Protein AF-A0A7J4L8A9-F1 (afdb_monomer_lite)

Radius of gyration: 16.55 Å; chains: 1; bounding box: 39×21×47 Å

Foldseek 3Di:
DVLVVQLVVLVVVLVVLVVVVVVLVVVVVVDPDPLCPLVVLLVVLSVLVNVLSVVSNCVSVVNDPDCPSNVVSVVSSVVSNVVSVVSVVVVVVVVVD

Structure (mmCIF, N/CA/C/O backbone):
data_AF-A0A7J4L8A9-F1
#
_entry.id   AF-A0A7J4L8A9-F1
#
loop_
_atom_site.group_PDB
_atom_site.id
_atom_site.type_symbol
_atom_site.label_atom_id
_atom_site.label_alt_id
_atom_site.label_comp_id
_atom_site.label_asym_id
_atom_site.label_entity_id
_atom_site.label_seq_id
_atom_site.pdbx_PDB_ins_code
_atom_site.Cartn_x
_atom_site.Cartn_y
_atom_site.Cartn_z
_atom_site.occupancy
_atom_site.B_iso_or_equiv
_atom_site.auth_seq_id
_atom_site.auth_comp_id
_atom_site.auth_asym_id
_atom_site.auth_atom_id
_atom_site.pdbx_PDB_model_num
ATOM 1 N N . MET A 1 1 ? 7.464 8.434 -24.168 1.00 62.56 1 MET A N 1
ATOM 2 C CA . MET A 1 1 ? 7.226 9.656 -23.357 1.00 62.56 1 MET A CA 1
ATOM 3 C C . MET A 1 1 ? 6.190 9.391 -22.270 1.00 62.56 1 MET A C 1
ATOM 5 O O . MET A 1 1 ? 6.475 9.695 -21.123 1.00 62.56 1 MET A O 1
ATOM 9 N N . VAL A 1 2 ? 5.052 8.765 -22.604 1.00 78.19 2 VAL A N 1
ATOM 10 C CA . VAL A 1 2 ? 4.037 8.337 -21.621 1.00 78.19 2 VAL A CA 1
ATOM 11 C C . VAL A 1 2 ? 4.635 7.416 -20.551 1.00 78.19 2 VAL A C 1
ATOM 13 O O . VAL A 1 2 ? 4.515 7.728 -19.376 1.00 78.19 2 VAL A O 1
ATOM 16 N N . ASP A 1 3 ? 5.397 6.389 -20.941 1.00 76.75 3 ASP A N 1
ATOM 17 C CA . ASP A 1 3 ? 5.984 5.429 -19.985 1.00 76.75 3 ASP A CA 1
ATOM 18 C C . ASP A 1 3 ? 6.965 6.070 -18.992 1.00 76.75 3 ASP A C 1
ATOM 20 O O . ASP A 1 3 ? 7.023 5.692 -17.827 1.00 76.75 3 ASP A O 1
ATOM 24 N N . PHE A 1 4 ? 7.703 7.095 -19.431 1.00 77.19 4 PHE A N 1
ATOM 25 C CA . PHE A 1 4 ? 8.605 7.851 -18.561 1.00 77.19 4 PHE A CA 1
ATOM 26 C C . PHE A 1 4 ? 7.825 8.658 -17.517 1.00 77.19 4 PHE A C 1
ATOM 28 O O . PHE A 1 4 ? 8.165 8.623 -16.338 1.00 77.19 4 PHE A O 1
ATOM 35 N N . ILE A 1 5 ? 6.752 9.344 -17.929 1.00 84.75 5 ILE A N 1
ATOM 36 C CA . ILE A 1 5 ? 5.873 10.076 -17.005 1.00 84.75 5 ILE A CA 1
ATOM 37 C C . ILE A 1 5 ? 5.214 9.098 -16.023 1.00 84.75 5 ILE A C 1
ATOM 39 O O . ILE A 1 5 ? 5.194 9.369 -14.826 1.00 84.75 5 ILE A O 1
ATOM 43 N N . THR A 1 6 ? 4.742 7.943 -16.500 1.00 81.94 6 THR A N 1
ATOM 44 C CA . THR A 1 6 ? 4.177 6.885 -15.651 1.00 81.94 6 THR A CA 1
ATOM 45 C C . THR A 1 6 ? 5.190 6.376 -14.626 1.00 81.94 6 THR A C 1
ATOM 47 O O . THR A 1 6 ? 4.854 6.278 -13.447 1.00 81.94 6 THR A O 1
ATOM 50 N N . GLY A 1 7 ? 6.437 6.130 -15.037 1.00 78.38 7 GLY A N 1
ATOM 51 C CA . GLY A 1 7 ? 7.508 5.728 -14.125 1.00 78.38 7 GLY A CA 1
ATOM 52 C C . GLY A 1 7 ? 7.825 6.793 -13.070 1.00 78.38 7 GLY A C 1
ATOM 53 O O . GLY A 1 7 ? 7.971 6.471 -11.892 1.00 78.38 7 GLY A O 1
ATOM 54 N N . VAL A 1 8 ? 7.867 8.074 -13.453 1.00 85.12 8 VAL A N 1
ATOM 55 C CA . VAL A 1 8 ? 8.077 9.190 -12.511 1.00 85.12 8 VAL A CA 1
ATOM 56 C C . VAL A 1 8 ? 6.920 9.306 -11.512 1.00 85.12 8 VAL A C 1
ATOM 58 O O . VAL A 1 8 ? 7.165 9.483 -10.318 1.00 85.12 8 VAL A O 1
ATOM 61 N N . ILE A 1 9 ? 5.672 9.159 -11.970 1.00 86.25 9 ILE A N 1
ATOM 62 C CA . ILE A 1 9 ? 4.485 9.168 -11.101 1.00 86.25 9 ILE A CA 1
ATOM 63 C C . ILE A 1 9 ? 4.525 7.999 -10.110 1.00 86.25 9 ILE A C 1
ATOM 65 O O . ILE A 1 9 ? 4.257 8.209 -8.932 1.00 86.25 9 ILE A O 1
ATOM 69 N N . GLN A 1 10 ? 4.914 6.797 -10.540 1.00 81.00 10 GLN A N 1
ATOM 70 C CA . GLN A 1 10 ? 5.055 5.642 -9.643 1.00 81.00 10 GLN A CA 1
ATOM 71 C C . GLN A 1 10 ? 6.132 5.854 -8.578 1.00 81.00 10 GLN A C 1
ATOM 73 O O . GLN A 1 10 ? 5.917 5.552 -7.408 1.00 81.00 10 GLN A O 1
ATOM 78 N N . ILE A 1 11 ? 7.278 6.438 -8.939 1.00 82.94 11 ILE A N 1
ATOM 79 C CA . ILE A 1 11 ? 8.307 6.782 -7.946 1.00 82.94 11 ILE A CA 1
ATOM 80 C C . ILE A 1 11 ? 7.759 7.807 -6.942 1.00 82.94 11 ILE A C 1
ATOM 82 O O . ILE A 1 11 ? 7.969 7.660 -5.737 1.00 82.94 11 ILE A O 1
ATOM 86 N N . ALA A 1 12 ? 7.029 8.823 -7.410 1.00 88.12 12 ALA A N 1
ATOM 87 C CA . ALA A 1 12 ? 6.400 9.805 -6.530 1.00 88.12 12 ALA A CA 1
ATOM 88 C C . ALA A 1 12 ? 5.360 9.157 -5.597 1.00 88.12 12 ALA A C 1
ATOM 90 O O . ALA A 1 12 ? 5.364 9.430 -4.395 1.00 88.12 12 ALA A O 1
ATOM 91 N N . ASN A 1 13 ? 4.523 8.258 -6.119 1.00 85.44 13 ASN A N 1
ATOM 92 C CA . ASN A 1 13 ? 3.552 7.499 -5.334 1.00 85.44 13 ASN A CA 1
ATOM 93 C C . ASN A 1 13 ? 4.229 6.626 -4.278 1.00 85.44 13 ASN A C 1
ATOM 95 O O . ASN A 1 13 ? 3.783 6.615 -3.132 1.00 85.44 13 ASN A O 1
ATOM 99 N N . LEU A 1 14 ? 5.333 5.957 -4.618 1.00 82.69 14 LEU A N 1
ATOM 100 C CA . LEU A 1 14 ? 6.110 5.165 -3.668 1.00 82.69 14 LEU A CA 1
ATOM 101 C C . LEU A 1 14 ? 6.625 6.031 -2.509 1.00 82.69 14 LEU A C 1
ATOM 103 O O . LEU A 1 14 ? 6.492 5.652 -1.344 1.00 82.69 14 LEU A O 1
ATOM 107 N N . VAL A 1 15 ? 7.162 7.218 -2.805 1.00 86.94 15 VAL A N 1
ATOM 108 C CA . VAL A 1 15 ? 7.612 8.170 -1.775 1.00 86.94 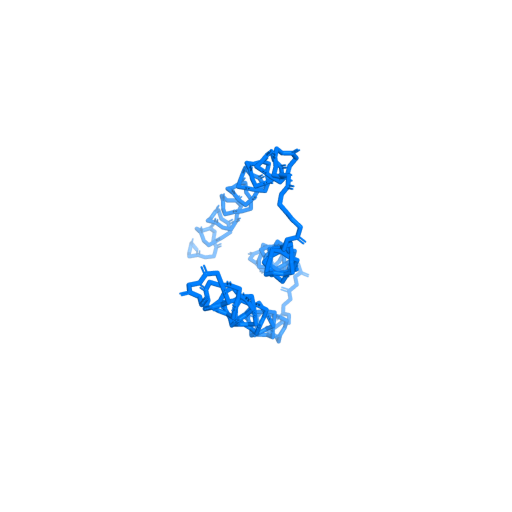15 VAL A CA 1
ATOM 109 C C . VAL A 1 15 ? 6.443 8.619 -0.894 1.00 86.94 15 VAL A C 1
ATOM 111 O O . VAL A 1 15 ? 6.552 8.589 0.334 1.00 86.94 15 VAL A O 1
ATOM 114 N N . LEU A 1 16 ? 5.307 8.989 -1.494 1.00 86.12 16 LEU A N 1
ATOM 115 C CA . LEU A 1 16 ? 4.103 9.376 -0.752 1.00 86.12 16 LEU A CA 1
ATOM 116 C C . LEU A 1 16 ? 3.580 8.236 0.129 1.00 86.12 16 LEU A C 1
ATOM 118 O O . LEU A 1 16 ? 3.189 8.481 1.270 1.00 86.12 16 LEU A O 1
ATOM 122 N N . ALA A 1 17 ? 3.621 6.995 -0.357 1.00 84.19 17 ALA A N 1
ATOM 123 C CA . ALA A 1 17 ? 3.214 5.813 0.392 1.00 84.19 17 ALA A CA 1
ATOM 124 C C . ALA A 1 17 ? 4.104 5.581 1.621 1.00 84.19 17 ALA A C 1
ATOM 126 O O . ALA A 1 17 ? 3.592 5.270 2.698 1.00 84.19 17 ALA A O 1
ATOM 127 N N . VAL A 1 18 ? 5.420 5.795 1.500 1.00 85.25 18 VAL A N 1
ATOM 128 C CA . VAL A 1 18 ? 6.350 5.727 2.640 1.00 85.25 18 VAL A CA 1
ATOM 129 C C . VAL A 1 18 ? 6.011 6.794 3.681 1.00 85.25 18 VAL A C 1
ATOM 131 O O . VAL A 1 18 ? 5.882 6.474 4.864 1.00 85.25 18 VAL A O 1
ATOM 134 N N . VAL A 1 19 ? 5.806 8.047 3.260 1.00 89.00 19 VAL A N 1
ATOM 135 C CA . VAL A 1 19 ? 5.430 9.142 4.173 1.00 89.00 19 VAL A CA 1
ATOM 136 C C . VAL A 1 19 ? 4.101 8.840 4.869 1.00 89.00 19 VAL A C 1
ATOM 138 O O . VAL A 1 19 ? 4.003 8.955 6.091 1.00 89.00 19 VAL A O 1
ATOM 141 N N . ALA A 1 20 ? 3.095 8.388 4.120 1.00 83.75 20 ALA A N 1
ATOM 142 C CA . ALA A 1 20 ? 1.808 7.984 4.674 1.00 83.75 20 ALA A CA 1
ATOM 143 C C . ALA A 1 20 ? 1.950 6.820 5.671 1.00 83.75 20 ALA A C 1
ATOM 145 O O . ALA A 1 20 ? 1.323 6.841 6.730 1.00 83.75 20 ALA A O 1
ATOM 146 N N . GLY A 1 21 ? 2.815 5.843 5.382 1.00 84.69 21 GLY A N 1
ATOM 147 C CA . GLY A 1 21 ? 3.127 4.730 6.278 1.00 84.69 21 GLY A CA 1
ATOM 148 C C . GLY A 1 21 ? 3.774 5.175 7.593 1.00 84.69 21 GLY A C 1
ATOM 149 O O . GLY A 1 21 ? 3.414 4.666 8.657 1.00 84.69 21 GLY A O 1
ATOM 150 N N . LEU A 1 22 ? 4.675 6.161 7.550 1.00 85.56 22 LEU A N 1
ATOM 151 C CA . LEU A 1 22 ? 5.276 6.757 8.750 1.00 85.56 22 LEU A CA 1
ATOM 152 C C . LEU A 1 22 ? 4.239 7.505 9.599 1.00 85.56 22 LEU A C 1
ATOM 154 O O . LEU A 1 22 ? 4.214 7.358 10.821 1.00 85.56 22 LEU A O 1
ATOM 158 N N . ILE A 1 23 ? 3.343 8.264 8.965 1.00 83.56 23 ILE A N 1
ATOM 159 C CA . ILE A 1 23 ? 2.250 8.945 9.674 1.00 83.56 23 ILE A CA 1
ATOM 160 C C . ILE A 1 23 ? 1.324 7.906 10.314 1.00 83.56 23 ILE A C 1
ATOM 162 O O . ILE A 1 23 ? 1.034 7.988 11.508 1.00 83.56 23 ILE A O 1
ATOM 166 N N . ALA A 1 24 ? 0.904 6.894 9.556 1.00 81.88 24 ALA A N 1
ATOM 167 C CA . ALA A 1 24 ? 0.020 5.847 10.050 1.00 81.88 24 ALA A CA 1
ATOM 168 C C . ALA A 1 24 ? 0.635 5.096 11.242 1.00 81.88 24 ALA A C 1
ATOM 170 O O . ALA A 1 24 ? -0.033 4.922 12.262 1.00 81.88 24 ALA A O 1
ATOM 171 N N . SER A 1 25 ? 1.912 4.702 11.161 1.00 80.69 25 SER A N 1
ATOM 172 C CA . SER A 1 25 ? 2.598 4.006 12.258 1.00 80.69 25 SER A CA 1
ATOM 173 C C . SER A 1 25 ? 2.689 4.867 13.521 1.00 80.69 25 SER A C 1
ATOM 175 O O . SER A 1 25 ? 2.469 4.359 14.623 1.00 80.69 25 SER A O 1
ATOM 177 N N . SER A 1 26 ? 2.896 6.180 13.368 1.00 81.19 26 SER A N 1
ATOM 178 C CA . SER A 1 26 ? 2.890 7.119 14.494 1.00 81.19 26 SER A CA 1
ATOM 179 C C . SER A 1 26 ? 1.520 7.194 15.184 1.00 81.19 26 SER A C 1
ATOM 181 O O . SER A 1 26 ? 1.440 7.175 16.412 1.00 81.19 26 SER A O 1
ATOM 183 N N . MET A 1 27 ? 0.424 7.180 14.416 1.00 75.69 27 MET A N 1
ATOM 184 C CA . MET A 1 27 ? -0.940 7.176 14.958 1.00 75.69 27 MET A CA 1
ATOM 185 C C . MET A 1 27 ? -1.270 5.860 15.670 1.00 75.69 27 MET A C 1
ATOM 187 O O . MET A 1 27 ? -1.927 5.863 16.713 1.00 75.69 27 MET A O 1
ATOM 191 N N . PHE A 1 28 ? -0.788 4.735 15.138 1.00 76.00 28 PHE A N 1
ATOM 192 C CA . PHE A 1 28 ? -0.941 3.428 15.773 1.00 76.00 28 PHE A CA 1
ATOM 193 C C . PHE A 1 28 ? -0.218 3.325 17.107 1.00 76.00 28 PHE A C 1
ATOM 195 O O . PHE A 1 28 ? -0.793 2.791 18.053 1.00 76.00 28 PHE A O 1
ATOM 202 N N . ALA A 1 29 ? 1.000 3.859 17.202 1.00 74.19 29 ALA A N 1
ATOM 203 C CA . ALA A 1 29 ? 1.779 3.843 18.438 1.00 74.19 29 ALA A CA 1
ATOM 204 C C . ALA A 1 29 ? 1.071 4.589 19.587 1.00 74.19 29 ALA A C 1
ATOM 206 O O . ALA A 1 29 ? 1.240 4.244 20.755 1.00 74.19 29 ALA A O 1
ATOM 207 N N . VAL A 1 30 ? 0.251 5.593 19.259 1.00 76.25 30 VAL A N 1
ATOM 208 C CA . VAL A 1 30 ? -0.502 6.409 20.226 1.00 76.25 30 VAL A CA 1
ATOM 209 C C . VAL A 1 30 ? -1.893 5.823 20.538 1.00 76.25 30 VAL A C 1
ATOM 211 O O . VAL A 1 30 ? -2.501 6.157 21.559 1.00 76.25 30 VAL A O 1
ATOM 214 N N . SER A 1 31 ? -2.415 4.921 19.705 1.00 68.19 31 SER A N 1
ATOM 215 C CA . SER A 1 31 ? -3.764 4.365 19.856 1.00 68.19 31 SER A CA 1
ATOM 216 C C . SER A 1 31 ? -3.839 3.296 20.957 1.00 68.19 31 SER A C 1
ATOM 218 O O . SER A 1 31 ? -3.310 2.198 20.818 1.00 68.19 31 SER A O 1
ATOM 220 N N . LYS A 1 32 ? -4.558 3.594 22.052 1.00 63.59 32 LYS A N 1
ATOM 221 C CA . LYS A 1 32 ? -4.767 2.695 23.212 1.00 63.59 32 LYS A CA 1
ATOM 222 C C . LYS A 1 32 ? -6.069 1.865 23.179 1.00 63.59 32 LYS A C 1
ATOM 224 O O . LYS A 1 32 ? -6.413 1.254 24.185 1.00 63.59 32 LYS A O 1
ATOM 229 N N . LYS A 1 33 ? -6.846 1.864 22.084 1.00 59.41 33 LYS A N 1
ATOM 230 C CA . LYS A 1 33 ? -8.164 1.180 22.028 1.00 59.41 33 LYS A CA 1
ATOM 231 C C . LYS A 1 33 ? -8.069 -0.266 21.518 1.00 59.41 33 LYS A C 1
ATOM 233 O O . LYS A 1 33 ? -7.460 -0.518 20.485 1.00 59.41 33 LYS A O 1
ATOM 238 N N . GLU A 1 34 ? -8.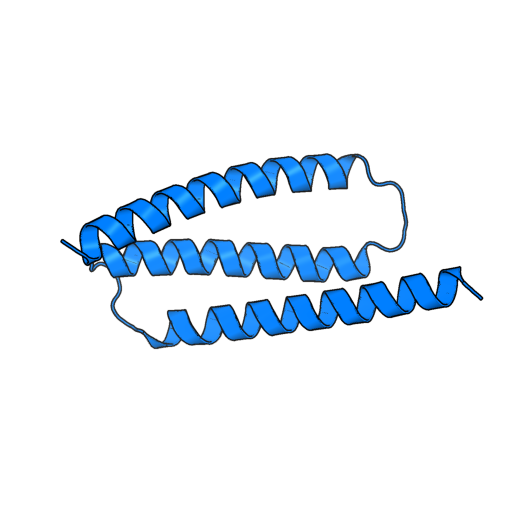764 -1.188 22.195 1.00 58.06 34 GLU A N 1
ATOM 239 C CA . GLU A 1 34 ? -8.707 -2.653 21.993 1.00 58.06 34 GLU A CA 1
ATOM 240 C C . GLU A 1 34 ? -9.223 -3.175 20.635 1.00 58.06 34 GLU A C 1
ATOM 242 O O . GLU A 1 34 ? -8.855 -4.268 20.202 1.00 58.06 34 GLU A O 1
ATOM 247 N N . SER A 1 35 ? -10.029 -2.408 19.897 1.00 62.25 35 SER A N 1
ATOM 248 C CA . SER A 1 35 ? -10.575 -2.856 18.607 1.00 62.25 35 SER A CA 1
ATOM 249 C C . SER A 1 35 ? -9.678 -2.469 17.420 1.00 62.25 35 SER A C 1
ATOM 251 O O . SER A 1 35 ? -10.045 -1.667 16.558 1.00 62.25 35 SER A O 1
ATOM 253 N N . LEU A 1 36 ? -8.499 -3.088 17.333 1.00 67.44 36 LEU A N 1
ATOM 254 C CA . LEU A 1 36 ? -7.557 -2.923 16.211 1.00 67.44 36 LEU A CA 1
ATOM 255 C C . LEU A 1 36 ? -7.860 -3.848 15.015 1.00 67.44 36 LEU A C 1
ATOM 257 O O . LEU A 1 36 ? -7.097 -3.894 14.054 1.00 67.44 36 LEU A O 1
ATOM 261 N N . ARG A 1 37 ? -8.957 -4.616 15.043 1.00 73.62 37 ARG A N 1
ATOM 262 C CA . ARG A 1 37 ? -9.297 -5.560 13.960 1.00 73.62 37 ARG A CA 1
ATOM 263 C C . ARG A 1 37 ? -9.452 -4.892 12.579 1.00 73.62 37 ARG A C 1
ATOM 265 O O . ARG A 1 37 ? -8.795 -5.371 11.658 1.00 73.62 37 ARG A O 1
ATOM 272 N N . PRO A 1 38 ? -10.211 -3.787 12.415 1.00 77.88 38 PRO A N 1
ATOM 273 C CA . PRO A 1 38 ? -10.350 -3.115 11.113 1.00 77.88 38 PRO A CA 1
ATOM 274 C C . PRO A 1 38 ? -9.013 -2.590 10.584 1.00 77.88 38 PRO A C 1
ATOM 276 O O . PRO A 1 38 ? -8.688 -2.671 9.404 1.00 77.88 38 PRO A O 1
ATOM 279 N N . TRP A 1 39 ? -8.197 -2.112 11.512 1.00 78.50 39 TRP A N 1
ATOM 280 C CA . TRP A 1 39 ? -6.880 -1.565 11.266 1.00 78.50 39 TRP A CA 1
ATOM 281 C C . TRP A 1 39 ? -5.857 -2.606 10.790 1.00 78.50 39 TRP A C 1
ATOM 283 O O . TRP A 1 39 ? -4.984 -2.272 9.995 1.00 78.50 39 TRP A O 1
ATOM 293 N N . LYS A 1 40 ? -5.980 -3.872 11.214 1.00 80.25 40 LYS A N 1
ATOM 294 C CA . LYS A 1 40 ? -5.156 -4.973 10.684 1.00 80.25 40 LYS A CA 1
ATOM 295 C C . LYS A 1 40 ? -5.452 -5.243 9.207 1.00 80.25 40 LYS A C 1
ATOM 297 O O . LYS A 1 40 ? -4.521 -5.466 8.440 1.00 80.25 40 LYS A O 1
ATOM 302 N N . ALA A 1 41 ? -6.724 -5.188 8.809 1.00 83.56 41 ALA A N 1
ATOM 303 C CA . ALA A 1 41 ? -7.116 -5.332 7.408 1.00 83.56 41 ALA A CA 1
ATOM 304 C C . ALA A 1 41 ? -6.589 -4.162 6.560 1.00 83.56 41 ALA A C 1
ATOM 306 O O . ALA A 1 41 ? -6.042 -4.382 5.483 1.00 83.56 41 ALA A O 1
ATOM 307 N N . LEU A 1 42 ? -6.660 -2.933 7.085 1.00 83.00 42 LEU A N 1
ATOM 308 C CA . LEU A 1 42 ? -6.078 -1.760 6.429 1.00 83.00 42 LEU A CA 1
ATOM 309 C C . LEU A 1 42 ? -4.550 -1.865 6.291 1.00 83.00 42 LEU A C 1
ATOM 311 O O . LEU A 1 42 ? -4.012 -1.578 5.228 1.00 83.00 42 LEU A O 1
ATOM 315 N N . ALA A 1 43 ? -3.848 -2.315 7.334 1.00 83.31 43 ALA A N 1
ATOM 316 C CA . ALA A 1 43 ? -2.402 -2.523 7.277 1.00 83.31 43 ALA A CA 1
ATOM 317 C C . ALA A 1 43 ? -2.018 -3.572 6.221 1.00 83.31 43 ALA A C 1
ATOM 319 O O . ALA A 1 43 ? -1.085 -3.352 5.453 1.00 83.31 43 ALA A O 1
ATOM 320 N N . ALA A 1 44 ? -2.767 -4.676 6.131 1.00 84.88 44 ALA A N 1
ATOM 321 C CA . ALA A 1 44 ? -2.578 -5.665 5.073 1.00 84.88 44 ALA A CA 1
ATOM 322 C C . ALA A 1 44 ? -2.781 -5.045 3.679 1.00 84.88 44 ALA A C 1
ATOM 324 O O . ALA A 1 44 ? -1.925 -5.215 2.813 1.00 84.88 44 ALA A O 1
ATOM 325 N N . ALA A 1 45 ? -3.849 -4.264 3.479 1.00 87.00 45 ALA A N 1
ATOM 326 C CA . ALA A 1 45 ? -4.103 -3.558 2.221 1.00 87.00 45 ALA A CA 1
ATOM 327 C C . ALA A 1 45 ? -2.943 -2.624 1.824 1.00 87.00 45 ALA A C 1
ATOM 329 O O . ALA A 1 45 ? -2.528 -2.624 0.668 1.00 87.00 45 ALA A O 1
ATOM 330 N N . LEU A 1 46 ? -2.375 -1.882 2.782 1.00 84.12 46 LEU A N 1
ATOM 331 C CA . LEU A 1 46 ? -1.235 -0.987 2.546 1.00 84.12 46 LEU A CA 1
ATOM 332 C C . LEU A 1 46 ? 0.043 -1.738 2.149 1.00 84.12 46 LEU A C 1
ATOM 334 O O . LEU A 1 46 ? 0.795 -1.256 1.306 1.00 84.12 46 LEU A O 1
ATOM 338 N N . ILE A 1 47 ? 0.283 -2.925 2.712 1.00 86.44 47 ILE A N 1
ATOM 339 C CA . ILE A 1 47 ? 1.416 -3.772 2.310 1.00 86.44 47 ILE A CA 1
ATOM 340 C C . ILE A 1 47 ? 1.246 -4.230 0.858 1.00 86.44 47 ILE A C 1
ATOM 342 O O . ILE A 1 47 ? 2.183 -4.125 0.068 1.00 86.44 47 ILE A O 1
ATOM 346 N N . PHE A 1 48 ? 0.052 -4.700 0.485 1.00 88.88 48 PHE A N 1
ATOM 347 C CA . PHE A 1 48 ? -0.227 -5.086 -0.900 1.00 88.88 48 PHE A CA 1
ATOM 348 C C . PHE A 1 48 ? -0.113 -3.902 -1.865 1.00 88.88 48 PHE A C 1
ATOM 350 O O . PHE A 1 48 ? 0.432 -4.072 -2.952 1.00 88.88 48 PHE A O 1
ATOM 357 N N . PHE A 1 49 ? -0.547 -2.710 -1.455 1.00 86.12 49 PHE A N 1
ATOM 358 C CA . PHE A 1 49 ? -0.384 -1.482 -2.234 1.00 86.12 49 PHE A CA 1
ATOM 359 C C . PHE A 1 49 ? 1.094 -1.136 -2.468 1.00 86.12 49 PHE A C 1
ATOM 361 O O . PHE A 1 49 ? 1.501 -0.873 -3.594 1.00 86.12 49 PHE A O 1
ATOM 368 N N . ALA A 1 50 ? 1.935 -1.217 -1.433 1.00 85.44 50 ALA A N 1
ATOM 36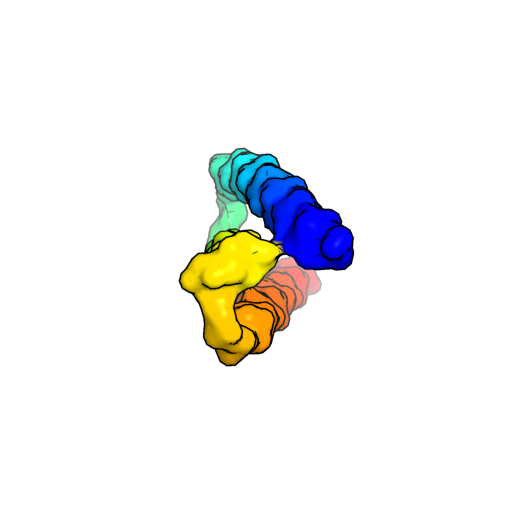9 C CA . ALA A 1 50 ? 3.372 -0.988 -1.588 1.00 85.44 50 ALA A CA 1
ATOM 370 C C . ALA A 1 50 ? 4.021 -1.994 -2.558 1.00 85.44 50 ALA A C 1
ATOM 372 O O . ALA A 1 50 ? 4.866 -1.618 -3.368 1.00 85.44 50 ALA A O 1
ATOM 373 N N . 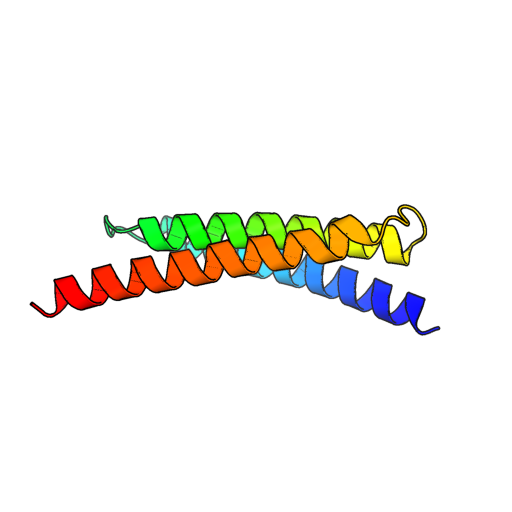LEU A 1 51 ? 3.610 -3.267 -2.504 1.00 87.25 51 LEU A N 1
ATOM 374 C CA . LEU A 1 51 ? 4.067 -4.282 -3.456 1.00 87.25 51 LEU A CA 1
ATOM 375 C C . LEU A 1 51 ? 3.611 -3.967 -4.887 1.00 87.25 51 LEU A C 1
ATOM 377 O O . LEU A 1 51 ? 4.406 -4.111 -5.814 1.00 87.25 51 LEU A O 1
ATOM 381 N N . GLU A 1 52 ? 2.365 -3.523 -5.072 1.00 87.06 52 GLU A N 1
ATOM 382 C CA . GLU A 1 52 ? 1.845 -3.103 -6.376 1.00 87.06 52 GLU A CA 1
ATOM 383 C C . GLU A 1 52 ? 2.694 -1.986 -6.987 1.00 87.06 52 GLU A C 1
ATOM 385 O O . GLU A 1 52 ? 3.104 -2.108 -8.137 1.00 87.06 52 GLU A O 1
ATOM 390 N N . GLU A 1 53 ? 3.008 -0.941 -6.220 1.00 84.25 53 GLU A N 1
ATOM 391 C CA . GLU A 1 53 ? 3.825 0.186 -6.686 1.00 84.25 53 GLU A CA 1
ATOM 392 C C . GLU A 1 53 ? 5.243 -0.263 -7.077 1.00 84.25 53 GLU A C 1
ATOM 394 O O . GLU A 1 53 ? 5.769 0.171 -8.105 1.00 84.25 53 GLU A O 1
ATOM 399 N N . ILE A 1 54 ? 5.845 -1.204 -6.334 1.00 85.81 54 ILE A N 1
ATOM 400 C CA . ILE A 1 54 ? 7.140 -1.799 -6.708 1.00 85.81 54 ILE A CA 1
ATOM 401 C C . ILE A 1 54 ? 7.024 -2.534 -8.051 1.00 85.81 54 ILE A C 1
ATOM 403 O O . ILE A 1 54 ? 7.826 -2.292 -8.955 1.00 85.81 54 ILE A O 1
ATOM 407 N N . PHE A 1 55 ? 6.032 -3.415 -8.214 1.00 86.88 55 PHE A N 1
ATOM 408 C CA . PHE A 1 55 ? 5.835 -4.150 -9.470 1.00 86.88 55 PHE A CA 1
ATOM 409 C C . PHE A 1 55 ? 5.465 -3.229 -10.636 1.00 86.88 55 PHE A C 1
ATOM 411 O O . PHE A 1 55 ? 5.916 -3.451 -11.762 1.00 86.88 55 PHE A O 1
ATOM 418 N N . GLY A 1 56 ? 4.683 -2.185 -10.369 1.00 83.12 56 GLY A N 1
ATOM 419 C CA . GLY A 1 56 ? 4.341 -1.136 -11.315 1.00 83.12 56 GLY A CA 1
ATOM 420 C C . GLY A 1 56 ? 5.590 -0.417 -11.813 1.00 83.12 56 GLY A C 1
ATOM 421 O O . GLY A 1 56 ? 5.792 -0.335 -13.025 1.00 83.12 56 GLY A O 1
ATOM 422 N N . GLY A 1 57 ? 6.463 0.010 -10.896 1.00 82.88 57 GLY A N 1
ATOM 423 C CA . GLY A 1 57 ? 7.748 0.621 -11.228 1.00 82.88 57 GLY A CA 1
ATOM 424 C C . GLY A 1 57 ? 8.640 -0.312 -12.049 1.00 82.88 57 GLY A C 1
ATOM 425 O O . GLY A 1 57 ? 9.117 0.072 -13.117 1.00 82.88 57 GLY A O 1
ATOM 426 N N . LEU A 1 58 ? 8.809 -1.570 -11.616 1.00 85.25 58 LEU A N 1
ATOM 427 C CA . LEU A 1 58 ? 9.585 -2.580 -12.355 1.00 85.25 58 LEU A CA 1
ATOM 428 C C . LEU A 1 58 ? 9.058 -2.792 -13.782 1.00 85.25 58 LEU A C 1
ATOM 430 O O . LEU A 1 58 ? 9.848 -3.001 -14.706 1.00 85.25 58 LEU A O 1
ATOM 434 N N . ARG A 1 59 ? 7.738 -2.714 -13.975 1.00 83.12 59 ARG A N 1
ATOM 435 C CA . ARG A 1 59 ? 7.114 -2.803 -15.297 1.00 83.12 59 ARG A CA 1
ATOM 436 C C . ARG A 1 59 ? 7.380 -1.577 -16.159 1.00 83.12 59 ARG A C 1
ATOM 438 O O . ARG A 1 59 ? 7.724 -1.743 -17.328 1.00 83.12 59 ARG A O 1
ATOM 445 N N . SER A 1 60 ? 7.289 -0.375 -15.599 1.00 81.12 60 SER A N 1
ATOM 446 C CA . SER A 1 60 ? 7.572 0.873 -16.323 1.00 81.12 60 SER A CA 1
ATOM 447 C C . SER A 1 60 ? 9.028 0.976 -16.791 1.00 81.12 60 SER A C 1
ATOM 449 O O . SER A 1 60 ? 9.295 1.563 -17.836 1.00 81.12 60 SER A O 1
ATOM 451 N N . PHE A 1 61 ? 9.967 0.351 -16.072 1.00 82.00 61 PHE A N 1
ATOM 452 C CA . PHE A 1 61 ? 11.375 0.250 -16.486 1.00 82.00 61 PHE A CA 1
ATOM 453 C C . PHE A 1 61 ? 11.692 -0.977 -17.357 1.00 82.00 61 PHE A C 1
ATOM 455 O O . PHE A 1 61 ? 12.852 -1.200 -17.699 1.00 82.00 61 PHE A O 1
ATOM 462 N N . GLY A 1 62 ? 10.690 -1.781 -17.727 1.00 82.62 62 GLY A N 1
ATOM 463 C CA . GLY A 1 62 ? 10.870 -2.949 -18.594 1.00 82.62 62 GLY A CA 1
ATOM 464 C C . GLY A 1 62 ? 11.574 -4.143 -17.938 1.00 82.62 62 GLY A C 1
ATOM 465 O O . GLY A 1 62 ? 11.971 -5.070 -18.638 1.00 82.62 62 GLY A O 1
ATOM 466 N N . ILE A 1 63 ? 11.717 -4.151 -16.608 1.00 84.94 63 ILE A N 1
ATOM 467 C CA . ILE A 1 63 ? 12.350 -5.242 -15.845 1.00 84.94 63 ILE A CA 1
ATOM 468 C C . ILE A 1 63 ? 11.379 -6.424 -15.683 1.00 84.94 63 ILE A C 1
ATOM 470 O O . ILE A 1 63 ? 11.797 -7.580 -15.632 1.00 84.94 63 ILE A O 1
ATOM 474 N N . TYR A 1 64 ? 10.073 -6.146 -15.621 1.00 80.56 64 TYR A N 1
ATOM 475 C CA . TYR A 1 64 ? 9.024 -7.148 -15.435 1.00 80.56 64 TYR A CA 1
ATOM 476 C C . TYR A 1 64 ? 7.826 -6.882 -16.353 1.00 80.56 64 TYR A C 1
ATOM 478 O O . TYR A 1 64 ? 7.327 -5.767 -16.407 1.00 80.56 64 TYR A O 1
ATOM 486 N N . SER A 1 65 ? 7.326 -7.886 -17.074 1.00 77.19 65 SER A N 1
ATOM 487 C CA . SER A 1 65 ? 6.321 -7.679 -18.137 1.00 77.19 65 SER A CA 1
ATOM 488 C C . SER A 1 65 ? 5.007 -8.439 -17.948 1.00 77.19 65 SER A C 1
ATOM 490 O O . SER A 1 65 ? 4.081 -8.270 -18.742 1.00 77.19 65 SER A O 1
ATOM 492 N N . ASN A 1 66 ? 4.871 -9.252 -16.898 1.00 80.06 66 ASN A N 1
ATOM 493 C CA . ASN A 1 66 ? 3.647 -10.019 -16.690 1.00 80.06 66 ASN A CA 1
ATOM 494 C C . ASN A 1 66 ? 2.531 -9.133 -16.107 1.00 80.06 66 ASN A C 1
ATOM 496 O O . ASN A 1 66 ? 2.559 -8.742 -14.939 1.00 80.06 66 ASN A O 1
ATOM 500 N N . ALA A 1 67 ? 1.519 -8.845 -16.927 1.00 75.75 67 ALA A N 1
ATOM 501 C CA . ALA A 1 67 ? 0.395 -7.985 -16.563 1.00 75.75 67 ALA A CA 1
ATOM 502 C C . ALA A 1 67 ? -0.542 -8.596 -15.507 1.00 75.75 67 ALA A C 1
ATOM 504 O O . ALA A 1 67 ? -1.306 -7.869 -14.872 1.00 75.75 67 ALA A O 1
ATOM 505 N N . TRP A 1 68 ? -0.496 -9.912 -15.293 1.00 82.44 68 TRP A N 1
ATOM 506 C CA . TRP A 1 68 ? -1.428 -10.590 -14.393 1.00 82.44 68 TRP A CA 1
ATOM 507 C C . TRP A 1 68 ? -1.300 -10.103 -12.942 1.00 82.44 68 TRP A C 1
ATOM 509 O O . TRP A 1 68 ? -2.302 -9.817 -12.287 1.00 82.44 68 TRP A O 1
ATOM 519 N N . ILE A 1 69 ? -0.066 -9.903 -12.467 1.00 77.44 69 ILE A N 1
ATOM 520 C CA . ILE A 1 69 ? 0.207 -9.454 -11.093 1.00 77.44 69 ILE A CA 1
ATOM 521 C C . ILE A 1 69 ? -0.396 -8.069 -10.826 1.00 77.44 69 ILE A C 1
ATOM 523 O O . ILE A 1 69 ? -1.033 -7.863 -9.793 1.00 77.44 69 ILE A O 1
ATOM 527 N N . THR A 1 70 ? -0.284 -7.150 -11.787 1.00 73.81 70 THR A N 1
ATOM 528 C CA . THR A 1 70 ? -0.823 -5.784 -11.674 1.00 73.81 70 THR A CA 1
ATOM 529 C C . THR A 1 70 ? -2.354 -5.715 -11.691 1.00 73.81 70 THR A C 1
ATOM 531 O O . THR A 1 70 ? -2.909 -4.668 -11.398 1.00 73.81 70 THR A O 1
ATOM 534 N N . HIS A 1 71 ? -3.059 -6.806 -12.009 1.00 81.38 71 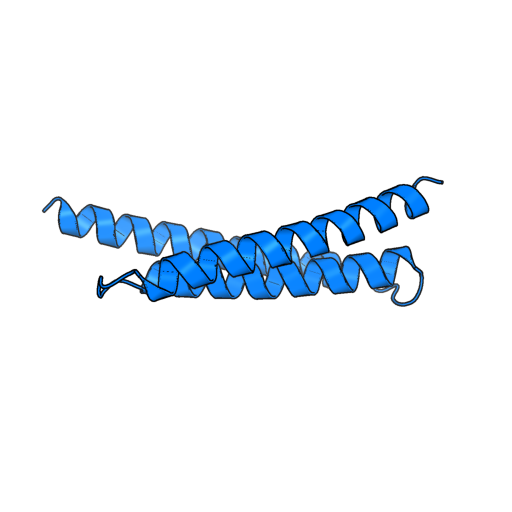HIS A N 1
ATOM 535 C CA . HIS A 1 71 ? -4.528 -6.859 -11.958 1.00 81.38 71 HIS A CA 1
ATOM 536 C C . HIS A 1 71 ? -5.055 -7.596 -10.720 1.00 81.38 71 HIS A C 1
ATOM 538 O O . HIS A 1 71 ? -6.094 -7.233 -10.160 1.00 81.38 71 HIS A O 1
ATOM 544 N N . VAL A 1 72 ? -4.334 -8.621 -10.264 1.00 87.62 72 VAL A N 1
ATOM 545 C CA . VAL A 1 72 ? -4.739 -9.421 -9.103 1.00 87.62 72 VAL A CA 1
ATOM 546 C C . VAL A 1 72 ? -4.501 -8.669 -7.798 1.00 87.62 72 VAL A C 1
ATOM 548 O O . VAL A 1 72 ? -5.380 -8.667 -6.936 1.00 87.62 72 VAL A O 1
ATOM 551 N N . ILE A 1 73 ? -3.354 -7.995 -7.653 1.00 86.19 73 ILE A N 1
ATOM 552 C CA . ILE A 1 73 ? -3.012 -7.282 -6.414 1.00 86.19 73 ILE A CA 1
ATOM 553 C C . ILE A 1 73 ? -4.064 -6.208 -6.061 1.00 86.19 73 ILE A C 1
ATOM 555 O O . ILE A 1 73 ? -4.565 -6.257 -4.935 1.00 86.19 73 ILE A O 1
ATOM 559 N N . PRO A 1 74 ? -4.512 -5.331 -6.985 1.00 87.94 74 PRO A N 1
ATOM 560 C CA . PRO A 1 74 ? -5.582 -4.370 -6.696 1.00 87.94 74 PRO A CA 1
ATOM 561 C C . PRO A 1 74 ? -6.889 -5.013 -6.221 1.00 87.94 74 PRO A C 1
ATOM 563 O O . PRO A 1 74 ? -7.557 -4.495 -5.327 1.00 87.94 74 PRO A O 1
ATOM 566 N N . SER A 1 75 ? -7.240 -6.179 -6.771 1.00 89.50 75 SER A N 1
ATOM 567 C CA . SER A 1 75 ? -8.444 -6.916 -6.367 1.00 89.50 75 SER A CA 1
ATOM 568 C C . SER A 1 75 ? -8.336 -7.425 -4.925 1.00 89.50 75 SER A C 1
ATOM 570 O O . SER A 1 75 ? -9.294 -7.347 -4.154 1.00 89.50 75 SER A O 1
ATOM 572 N N . VAL A 1 76 ? -7.150 -7.901 -4.534 1.00 89.56 76 VAL A N 1
ATOM 573 C CA . VAL A 1 76 ? -6.855 -8.332 -3.160 1.00 89.56 76 VAL A CA 1
ATOM 574 C C . VAL A 1 76 ? -6.888 -7.143 -2.194 1.00 89.56 76 VAL A C 1
ATOM 576 O O . VAL A 1 76 ? -7.510 -7.245 -1.134 1.00 89.56 76 VAL A O 1
ATOM 579 N N . ILE A 1 77 ? -6.296 -6.002 -2.571 1.00 90.62 77 ILE A N 1
ATOM 580 C CA . ILE A 1 77 ? -6.353 -4.747 -1.798 1.00 90.62 77 ILE A CA 1
ATOM 581 C C . ILE A 1 77 ? -7.809 -4.359 -1.536 1.00 90.62 77 ILE A C 1
ATOM 583 O O . ILE A 1 77 ? -8.191 -4.136 -0.386 1.00 90.62 77 ILE A O 1
ATOM 587 N N . LEU A 1 78 ? -8.638 -4.335 -2.583 1.00 89.50 78 LEU A N 1
ATOM 588 C CA . LEU A 1 78 ? -10.051 -3.988 -2.467 1.00 89.50 78 LEU A CA 1
ATOM 589 C C . LEU A 1 78 ? -10.792 -4.930 -1.506 1.00 89.50 78 LEU A C 1
ATOM 591 O O . LEU A 1 78 ? -11.566 -4.462 -0.671 1.00 89.50 78 LEU A O 1
ATOM 595 N N . GLY A 1 79 ? -10.516 -6.235 -1.563 1.00 90.50 79 GLY A N 1
ATOM 596 C CA . GLY A 1 79 ? -11.072 -7.212 -0.623 1.00 90.50 79 GLY A CA 1
ATOM 597 C C . GLY A 1 79 ? -10.732 -6.896 0.839 1.00 90.50 79 GLY A C 1
ATOM 598 O O . GLY A 1 79 ? -11.622 -6.893 1.694 1.00 90.50 79 GLY A O 1
ATOM 599 N N . PHE A 1 80 ? -9.470 -6.557 1.129 1.00 89.31 80 PHE A N 1
ATOM 600 C CA . PHE A 1 80 ? -9.050 -6.141 2.472 1.00 89.31 80 PHE A CA 1
ATOM 601 C C . PHE A 1 80 ? -9.711 -4.835 2.922 1.00 89.31 80 PHE A C 1
ATOM 603 O O . PHE A 1 80 ? -10.118 -4.732 4.081 1.00 89.31 80 PHE A O 1
ATOM 610 N N . LEU A 1 81 ? -9.862 -3.860 2.022 1.00 88.94 81 LEU A N 1
ATOM 611 C CA . LEU A 1 81 ? -10.529 -2.593 2.328 1.00 88.94 81 LEU A CA 1
ATOM 612 C C . LEU A 1 81 ? -12.014 -2.792 2.645 1.00 88.94 81 LEU A C 1
ATOM 614 O O . LEU A 1 81 ? -12.499 -2.257 3.642 1.00 88.94 81 LEU A O 1
ATOM 618 N N . ILE A 1 82 ? -12.722 -3.603 1.851 1.00 90.62 82 ILE A N 1
ATOM 619 C CA . ILE A 1 82 ? -14.127 -3.953 2.103 1.00 90.62 82 ILE A CA 1
ATOM 620 C C . ILE A 1 82 ? -14.258 -4.646 3.460 1.00 90.62 82 ILE A C 1
ATOM 622 O O . ILE A 1 82 ? -15.104 -4.264 4.269 1.00 90.62 82 ILE A O 1
ATOM 626 N N . TRP A 1 83 ? -13.405 -5.632 3.746 1.00 89.31 83 TRP A N 1
ATOM 627 C CA . TRP A 1 83 ? -13.445 -6.335 5.026 1.00 89.31 83 TRP A CA 1
ATOM 628 C C . TRP A 1 83 ? -13.151 -5.406 6.211 1.00 89.31 83 TRP A C 1
ATOM 630 O O . TRP A 1 83 ? -13.869 -5.446 7.214 1.00 89.31 83 TRP A O 1
ATOM 640 N N . GLY A 1 84 ? -12.152 -4.529 6.081 1.00 86.81 84 GLY A N 1
ATOM 641 C CA . GLY A 1 84 ? -11.835 -3.509 7.078 1.00 86.81 84 GLY A CA 1
ATOM 642 C C . GLY A 1 84 ? -13.019 -2.580 7.351 1.00 86.81 84 GLY A C 1
ATOM 643 O O . GLY A 1 84 ? -13.373 -2.369 8.510 1.00 86.81 84 GLY A O 1
ATOM 644 N N . LEU A 1 85 ? -13.692 -2.103 6.300 1.00 86.69 85 LEU A N 1
ATOM 645 C CA . LEU A 1 85 ? -14.901 -1.280 6.401 1.00 86.69 85 LEU A CA 1
ATOM 646 C C . LEU A 1 85 ? -16.044 -2.009 7.112 1.00 86.69 85 LEU A C 1
ATOM 648 O O . LEU A 1 85 ? -16.644 -1.457 8.034 1.00 86.69 85 LEU A O 1
ATOM 652 N N . VAL A 1 86 ? -16.325 -3.258 6.735 1.00 88.06 86 VAL A N 1
ATOM 653 C CA . VAL A 1 86 ? -17.371 -4.068 7.380 1.00 88.06 86 VAL A CA 1
ATOM 654 C C . VAL A 1 86 ? -17.066 -4.270 8.867 1.00 88.06 86 VAL A C 1
ATOM 656 O O . VAL A 1 86 ? -17.945 -4.068 9.707 1.00 88.06 86 VAL A O 1
ATOM 659 N N . ALA A 1 87 ? -15.816 -4.596 9.207 1.00 85.44 87 ALA A N 1
ATOM 660 C CA . ALA A 1 87 ? -15.379 -4.753 10.592 1.00 85.44 87 ALA A CA 1
ATOM 661 C C . ALA A 1 87 ? -15.440 -3.434 11.381 1.00 85.44 87 ALA A C 1
ATOM 663 O O . ALA A 1 87 ? -15.705 -3.434 12.582 1.00 85.44 87 ALA A O 1
ATOM 664 N N . GLN A 1 88 ? -15.203 -2.293 10.735 1.00 83.00 88 GLN A N 1
ATOM 665 C CA . GLN A 1 88 ? -15.339 -0.988 11.377 1.00 83.00 88 GLN A CA 1
ATOM 666 C C . GLN A 1 88 ? -16.810 -0.648 11.645 1.00 83.00 88 GLN A C 1
ATOM 668 O O . GLN A 1 88 ? -17.144 -0.169 12.730 1.00 83.00 88 GLN A O 1
ATOM 673 N N . LEU A 1 89 ? -17.699 -0.926 10.689 1.00 85.31 89 LEU A N 1
ATOM 674 C CA . LEU A 1 89 ? -19.136 -0.687 10.831 1.00 85.31 89 LEU A CA 1
ATOM 675 C C . LEU A 1 89 ? -19.754 -1.522 11.957 1.00 85.31 89 LEU A C 1
ATOM 677 O O . LEU A 1 89 ? -20.597 -1.006 12.693 1.00 85.31 89 LEU A O 1
ATOM 681 N N . SER A 1 90 ? -19.328 -2.778 12.132 1.00 84.06 90 SER A N 1
ATOM 682 C CA . SER A 1 90 ? -19.809 -3.613 13.241 1.00 84.06 90 SER A CA 1
ATOM 683 C C . SER A 1 90 ? -19.419 -3.030 14.601 1.00 84.06 90 SER A C 1
ATOM 685 O O . SER A 1 90 ? -20.268 -2.928 15.481 1.00 84.06 90 SER A O 1
ATOM 687 N N . VAL A 1 91 ? -18.180 -2.547 14.739 1.00 81.69 91 VAL A N 1
ATOM 688 C CA . VAL A 1 91 ? -17.685 -1.911 15.974 1.00 81.69 91 VAL A CA 1
ATOM 689 C C . VAL A 1 91 ? -18.456 -0.624 16.290 1.00 81.69 91 VAL A C 1
ATOM 691 O O . VAL A 1 91 ? -18.849 -0.395 17.432 1.00 81.69 91 VAL A O 1
ATOM 694 N N . VAL A 1 92 ? -18.721 0.217 15.284 1.00 82.00 92 VAL A N 1
ATOM 695 C CA . VAL A 1 92 ? -19.505 1.453 15.471 1.00 82.00 92 VAL A CA 1
ATOM 696 C C . VAL A 1 92 ? -20.955 1.146 15.860 1.00 82.00 92 VAL A C 1
ATOM 698 O O . VAL A 1 92 ? -21.540 1.864 16.671 1.00 82.00 92 VAL A O 1
ATOM 701 N N . LYS A 1 93 ? -21.543 0.085 15.296 1.00 78.94 93 LYS A N 1
ATOM 702 C CA . LYS A 1 93 ? -22.911 -0.346 15.610 1.00 78.94 93 LYS A CA 1
ATOM 703 C C . LYS A 1 93 ? -23.036 -0.862 17.045 1.00 78.94 93 LYS A C 1
ATOM 705 O O . LYS A 1 93 ? -24.028 -0.552 17.695 1.00 78.94 93 LYS A O 1
ATOM 710 N N . GLU A 1 94 ? -22.047 -1.607 17.533 1.00 70.56 94 GLU A N 1
ATOM 711 C CA . GLU A 1 94 ? -21.991 -2.074 18.925 1.00 70.56 94 GLU A CA 1
ATOM 712 C C . GLU A 1 94 ? -21.835 -0.914 19.913 1.00 70.56 94 GLU A C 1
ATOM 714 O O . GLU A 1 94 ? -22.512 -0.896 20.931 1.00 70.56 94 GLU A O 1
ATOM 719 N N . ALA A 1 95 ? -21.031 0.103 19.585 1.00 69.62 95 ALA A N 1
ATOM 720 C CA . ALA A 1 95 ? -20.827 1.268 20.451 1.00 69.62 95 ALA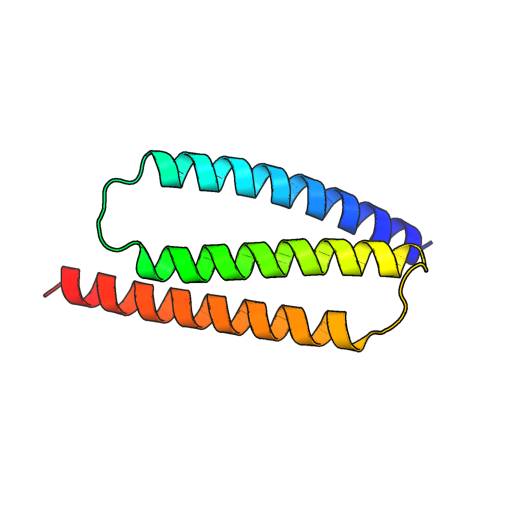 A CA 1
ATOM 721 C C . ALA A 1 95 ? -22.056 2.193 20.593 1.00 69.62 95 ALA A C 1
ATOM 723 O O . ALA A 1 95 ? -22.073 3.051 21.473 1.00 69.62 95 ALA A O 1
ATOM 724 N N . LYS A 1 96 ? -23.057 2.073 19.709 1.00 63.16 96 LYS A N 1
ATOM 725 C CA . LYS A 1 96 ? -24.313 2.848 19.758 1.00 63.16 96 LYS A CA 1
ATOM 726 C C . LYS A 1 96 ? -25.444 2.144 20.518 1.00 63.16 96 LYS A C 1
ATOM 728 O O . LYS A 1 96 ? -26.514 2.740 20.647 1.00 63.16 96 LYS A O 1
ATOM 733 N N . LYS A 1 97 ? -25.249 0.891 20.924 1.00 52.38 97 LYS A N 1
ATOM 734 C CA . LYS A 1 97 ? -26.262 0.055 21.572 1.00 52.38 97 LYS A CA 1
ATOM 735 C C . LYS A 1 97 ? -26.075 0.064 23.083 1.00 52.38 97 LYS A C 1
ATOM 737 O O . LYS A 1 97 ? -27.115 0.004 23.769 1.00 52.38 97 LYS A O 1
#

pLDDT: mean 81.24, std 7.73, range [52.38, 90.62]

Secondary structure (DSSP, 8-state):
-HHHHHHHHHHHHHHHHHHHHHHHHHHHHH---S--HHHHHHHHHHHHHHHHHHHHHHHHTTS---HHHHHHHHHHHHHHHHHHHHHHHHHHHHHT-

Sequence (97 aa):
MVDFITGVIQIANLVLAVVAGLIASSMFAVSKKESLRPWKALAAALIFFALEEIFGGLRSFGIYSNAWITHVIPSVILGFLIWGLVAQLSVVKEAKK